Protein AF-A0A4U0YQA6-F1 (afdb_monomer)

pLDDT: mean 84.02, std 13.13, range [58.81, 96.88]

Organism: NCBI:txid402884

Structure (mmCIF, N/CA/C/O backbone):
data_AF-A0A4U0YQA6-F1
#
_entry.id   AF-A0A4U0YQA6-F1
#
loop_
_atom_site.group_PDB
_atom_site.id
_atom_site.type_symbol
_atom_site.label_atom_id
_atom_site.label_alt_id
_atom_site.label_comp_id
_atom_site.label_asym_id
_atom_site.label_entity_id
_atom_site.label_seq_id
_atom_site.pdbx_PDB_ins_code
_atom_site.Cartn_x
_atom_site.Cartn_y
_atom_site.Cartn_z
_atom_site.occupancy
_atom_site.B_iso_or_equiv
_atom_site.auth_seq_id
_atom_site.auth_comp_id
_atom_site.auth_asym_id
_atom_site.auth_atom_id
_atom_site.pdbx_PDB_model_num
ATOM 1 N N . MET A 1 1 ? 13.480 16.798 44.212 1.00 62.12 1 MET A N 1
ATOM 2 C CA . MET A 1 1 ? 12.836 15.563 43.714 1.00 62.12 1 MET A CA 1
ATOM 3 C C . MET A 1 1 ? 13.346 15.315 42.305 1.00 62.12 1 MET A C 1
ATOM 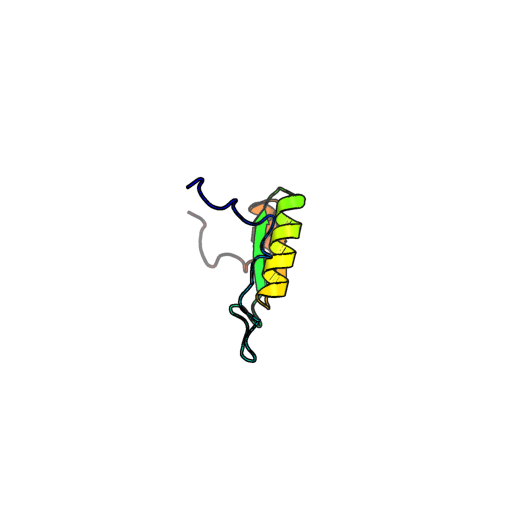5 O O . MET A 1 1 ? 13.256 16.248 41.514 1.00 62.12 1 MET A O 1
ATOM 9 N N . PRO A 1 2 ? 13.941 14.154 41.992 1.00 68.94 2 PRO A N 1
ATOM 10 C CA . PRO A 1 2 ? 14.254 13.820 40.605 1.00 68.94 2 PRO A CA 1
ATOM 11 C C . PRO A 1 2 ? 12.948 13.649 39.805 1.00 68.94 2 PRO A C 1
ATOM 13 O O . PRO A 1 2 ? 11.945 13.233 40.393 1.00 68.94 2 PRO A O 1
ATOM 16 N N . PRO A 1 3 ? 12.925 13.974 38.498 1.00 71.31 3 PRO A N 1
ATOM 17 C CA . PRO A 1 3 ? 11.794 13.628 37.645 1.00 71.31 3 PRO A CA 1
ATOM 18 C C . PRO A 1 3 ? 11.608 12.108 37.659 1.00 71.31 3 PRO A C 1
ATOM 20 O O . PRO A 1 3 ? 12.584 11.358 37.585 1.00 71.31 3 PRO A O 1
ATOM 23 N N . SER A 1 4 ? 10.362 11.652 37.791 1.00 73.69 4 SER A N 1
ATOM 24 C CA . SER A 1 4 ? 10.036 10.231 37.675 1.00 73.69 4 SER A CA 1
ATOM 25 C C . SER A 1 4 ? 10.562 9.689 36.336 1.00 73.69 4 SER A C 1
ATOM 27 O O . SER A 1 4 ? 10.402 10.365 35.316 1.00 73.69 4 SER A O 1
ATOM 29 N N . PRO A 1 5 ? 11.200 8.505 36.307 1.00 74.31 5 PRO A N 1
ATOM 30 C CA . PRO A 1 5 ? 11.677 7.914 35.064 1.00 74.31 5 PRO A CA 1
ATOM 31 C C . PRO A 1 5 ? 10.493 7.652 34.128 1.00 74.31 5 PRO A C 1
ATOM 33 O O . PRO A 1 5 ? 9.445 7.168 34.558 1.00 74.31 5 PRO A O 1
ATOM 36 N N . CYS A 1 6 ? 10.665 7.984 32.847 1.00 62.81 6 CYS A N 1
ATOM 37 C CA . CYS A 1 6 ? 9.721 7.603 31.802 1.00 62.81 6 CYS A CA 1
ATOM 38 C C . CYS A 1 6 ? 9.576 6.067 31.832 1.00 62.81 6 CYS A C 1
ATOM 40 O O . CYS A 1 6 ? 10.610 5.388 31.842 1.00 62.81 6 CYS A O 1
ATOM 42 N N . PRO A 1 7 ? 8.358 5.498 31.915 1.00 70.62 7 PRO A N 1
ATOM 43 C CA . PRO A 1 7 ? 8.202 4.051 31.962 1.00 70.62 7 PRO A CA 1
ATOM 44 C C . PRO A 1 7 ? 8.766 3.427 30.676 1.00 70.62 7 PRO A C 1
ATOM 46 O O . PRO A 1 7 ? 8.529 3.969 29.591 1.00 70.62 7 PRO A O 1
ATOM 49 N N . PRO A 1 8 ? 9.518 2.316 30.774 1.00 67.88 8 PRO A N 1
ATOM 50 C CA . PRO A 1 8 ? 9.970 1.595 29.595 1.00 67.88 8 PRO A CA 1
ATOM 51 C C . PRO A 1 8 ? 8.745 1.063 28.848 1.00 67.88 8 PRO A C 1
ATOM 53 O O . PRO A 1 8 ? 7.866 0.457 29.459 1.00 67.88 8 PRO A O 1
ATOM 56 N N . ASP A 1 9 ? 8.696 1.333 27.544 1.00 65.88 9 ASP A N 1
ATOM 57 C CA . ASP A 1 9 ? 7.810 0.692 26.573 1.00 65.88 9 ASP A CA 1
ATOM 58 C C . ASP A 1 9 ? 6.361 0.513 27.042 1.00 65.88 9 ASP A C 1
ATOM 60 O O . ASP A 1 9 ? 5.813 -0.591 27.020 1.00 65.88 9 ASP A O 1
ATOM 64 N N . SER A 1 10 ? 5.703 1.606 27.446 1.00 63.94 10 SER A N 1
ATOM 65 C CA . SER A 1 10 ? 4.240 1.593 27.517 1.00 63.94 10 SER A CA 1
ATOM 66 C C . SER A 1 10 ? 3.723 1.117 26.155 1.00 63.94 10 SER A C 1
ATOM 68 O O . SER A 1 10 ? 4.011 1.779 25.151 1.00 63.94 10 SER A O 1
ATOM 70 N N . PRO A 1 11 ? 3.005 -0.020 26.076 1.00 65.50 11 PRO A N 1
ATOM 71 C CA . PRO A 1 11 ? 2.513 -0.512 24.803 1.00 65.50 11 PRO A CA 1
ATOM 72 C C . PRO A 1 11 ? 1.673 0.597 24.188 1.00 65.50 11 PRO A C 1
ATOM 74 O O . PRO A 1 11 ? 0.811 1.166 24.863 1.00 65.50 11 PRO A O 1
ATOM 77 N N . ILE A 1 12 ? 1.945 0.928 22.924 1.00 66.88 12 ILE A N 1
ATOM 78 C CA . ILE A 1 12 ? 1.090 1.838 22.169 1.00 66.88 12 ILE A CA 1
ATOM 79 C C . ILE A 1 12 ? -0.316 1.245 22.250 1.00 66.88 12 ILE A C 1
ATOM 81 O O . ILE A 1 12 ? -0.600 0.211 21.641 1.00 66.88 12 ILE A O 1
ATOM 85 N N . GLN A 1 13 ? -1.183 1.871 23.048 1.00 61.91 13 GLN A N 1
ATOM 86 C CA . GLN A 1 13 ? -2.600 1.557 23.064 1.00 61.91 13 GLN A CA 1
ATOM 87 C C . GLN A 1 13 ? -3.151 2.033 21.728 1.00 61.91 13 GLN A C 1
ATOM 89 O O . GLN A 1 13 ? -3.560 3.180 21.563 1.00 61.91 13 GLN A O 1
ATOM 94 N N . LEU A 1 14 ? -3.105 1.141 20.743 1.00 61.31 14 LEU A N 1
ATOM 95 C CA . LEU A 1 14 ? -3.882 1.306 19.533 1.00 61.31 14 LEU A CA 1
ATOM 96 C C . LEU A 1 14 ? -5.347 1.372 19.977 1.00 61.31 14 LEU A C 1
ATOM 98 O O . LEU A 1 14 ? -5.760 0.522 20.777 1.00 61.31 14 LEU A O 1
ATOM 102 N N . PRO A 1 15 ? -6.120 2.378 19.527 1.00 59.34 15 PRO A N 1
ATOM 103 C CA . PRO A 1 15 ? -7.540 2.431 19.830 1.00 59.34 15 PRO A CA 1
ATOM 104 C C . PRO A 1 15 ? -8.127 1.060 19.510 1.00 59.34 15 PRO A C 1
ATOM 106 O O . PRO A 1 15 ? -7.891 0.525 18.423 1.00 59.34 15 PRO A O 1
ATOM 109 N N . ALA A 1 16 ? -8.816 0.459 20.487 1.00 61.16 16 ALA A N 1
ATOM 110 C CA . ALA A 1 16 ? -9.479 -0.818 20.280 1.00 61.16 16 ALA A CA 1
ATOM 111 C C . ALA A 1 16 ? -10.290 -0.678 18.996 1.00 61.16 16 ALA A C 1
ATOM 113 O O . ALA A 1 16 ? -11.089 0.257 18.905 1.00 61.16 16 ALA A O 1
ATOM 114 N N . ALA A 1 17 ? -10.023 -1.538 18.005 1.00 61.00 17 ALA A N 1
ATOM 115 C CA . ALA A 1 17 ? -10.793 -1.576 16.774 1.00 61.00 17 ALA A CA 1
ATOM 116 C C . ALA A 1 17 ? -12.258 -1.651 17.202 1.00 61.00 17 ALA A C 1
ATOM 118 O O . ALA A 1 17 ? -12.699 -2.662 17.755 1.00 61.00 17 ALA A O 1
ATOM 119 N N . GLY A 1 18 ? -12.947 -0.511 17.113 1.00 58.81 18 GLY A N 1
ATOM 120 C CA . GLY A 1 18 ? -14.280 -0.368 17.666 1.00 58.81 18 GLY A CA 1
ATOM 121 C C . GLY A 1 18 ? -15.153 -1.453 17.061 1.00 58.81 18 GLY A C 1
ATOM 122 O O . GLY A 1 18 ? -14.898 -1.905 15.946 1.00 58.81 18 GLY A O 1
ATOM 123 N N . ARG A 1 19 ? -16.203 -1.873 17.765 1.00 60.62 19 ARG A N 1
ATOM 124 C CA . ARG A 1 19 ? -17.200 -2.828 17.247 1.00 60.62 19 ARG A CA 1
ATOM 125 C C . ARG A 1 19 ? -18.036 -2.249 16.077 1.00 60.62 19 ARG A C 1
ATOM 127 O O . ARG A 1 19 ? -19.212 -2.564 15.950 1.00 60.62 19 ARG A O 1
ATOM 134 N N . GLY A 1 20 ? -17.452 -1.365 15.269 1.00 73.25 20 GLY A N 1
ATOM 135 C CA . GLY A 1 20 ? -18.008 -0.700 14.100 1.00 73.25 20 GLY A CA 1
ATOM 136 C C . GLY A 1 20 ? -17.079 -0.846 12.890 1.00 73.25 20 GLY A C 1
ATOM 137 O O . GLY A 1 20 ? -16.032 -1.487 12.954 1.00 73.25 20 GLY A O 1
ATOM 138 N N . ARG A 1 21 ? -17.488 -0.266 11.762 1.00 80.38 21 ARG A N 1
ATOM 139 C CA . ARG A 1 21 ? -16.758 -0.362 10.495 1.00 80.38 21 ARG A CA 1
ATOM 140 C C . ARG A 1 21 ? -15.354 0.244 10.623 1.00 80.38 21 ARG A C 1
ATO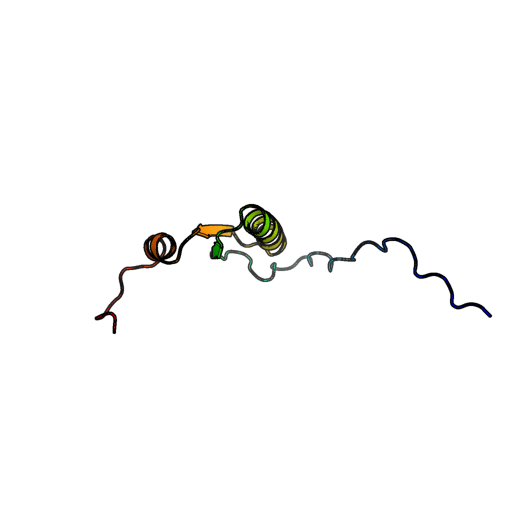M 142 O O . ARG A 1 21 ? -15.211 1.371 11.095 1.00 80.38 21 ARG A O 1
ATOM 149 N N . LEU A 1 22 ? -14.331 -0.507 10.207 1.00 87.19 22 LEU A N 1
ATOM 150 C CA . LEU A 1 22 ? -12.948 -0.026 10.199 1.00 87.19 22 LEU A CA 1
ATOM 151 C C . LEU A 1 22 ? -12.801 1.160 9.224 1.00 87.19 22 LEU A C 1
ATOM 153 O O . LEU A 1 22 ? -13.560 1.235 8.251 1.00 87.19 22 LEU A O 1
ATOM 157 N N . PRO A 1 23 ? -11.829 2.071 9.437 1.00 86.69 23 PRO A N 1
ATOM 158 C CA . PRO A 1 23 ? -11.716 3.317 8.673 1.00 86.69 23 PRO A CA 1
ATOM 159 C C . PRO A 1 23 ? -11.718 3.143 7.148 1.00 86.69 23 PRO A C 1
ATOM 161 O O . PRO A 1 23 ? -12.257 3.990 6.438 1.00 86.69 23 PRO A O 1
ATOM 164 N N . PHE A 1 24 ? -11.159 2.039 6.640 1.00 91.00 24 PHE A N 1
ATOM 165 C CA . PHE A 1 24 ? -11.058 1.753 5.205 1.00 91.00 24 PHE A CA 1
ATOM 166 C C . PHE A 1 24 ? -11.712 0.428 4.803 1.00 91.00 24 PHE A C 1
ATOM 168 O O . PHE A 1 24 ? -11.340 -0.172 3.792 1.00 91.00 24 PHE A O 1
ATOM 175 N N . ASP A 1 25 ? -12.684 -0.037 5.585 1.00 92.31 25 ASP A N 1
ATOM 176 C CA . ASP A 1 25 ? -13.331 -1.324 5.358 1.00 92.31 25 ASP A CA 1
ATOM 177 C C . A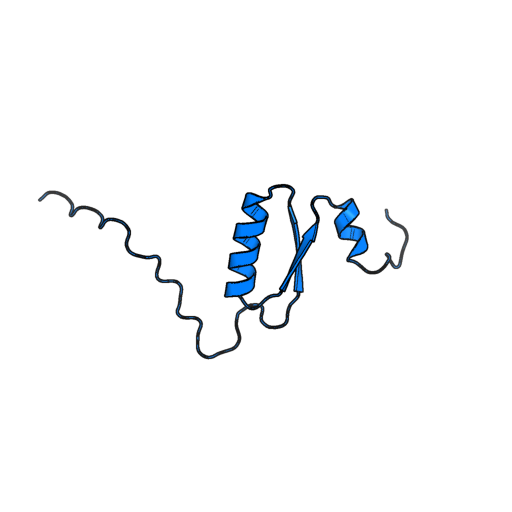SP A 1 25 ? -13.945 -1.440 3.952 1.00 92.31 25 ASP A C 1
ATOM 179 O O . ASP A 1 25 ? -14.665 -0.551 3.482 1.00 92.31 25 ASP A O 1
ATOM 183 N N . GLY A 1 26 ? -13.655 -2.547 3.271 1.00 90.06 26 GLY A N 1
ATOM 184 C CA . GLY A 1 26 ? -14.123 -2.827 1.911 1.00 90.06 26 GLY A CA 1
ATOM 185 C C . GLY A 1 26 ? -13.362 -2.106 0.790 1.00 90.06 26 GLY A C 1
ATOM 186 O O . GLY A 1 26 ? -13.645 -2.354 -0.383 1.00 90.06 26 GLY A O 1
ATOM 187 N N . LEU A 1 27 ? -12.378 -1.258 1.107 1.00 94.44 27 LEU A N 1
ATOM 188 C CA . LEU A 1 27 ? -11.572 -0.556 0.105 1.00 94.44 27 LEU A CA 1
ATOM 189 C C . LEU A 1 27 ? -10.352 -1.375 -0.348 1.00 94.44 27 LEU A C 1
ATOM 191 O O . LEU A 1 27 ? -9.864 -2.276 0.343 1.00 94.44 27 LEU A O 1
ATOM 195 N N . VAL A 1 28 ? -9.838 -1.035 -1.534 1.00 94.62 28 VAL A N 1
ATOM 196 C CA . VAL A 1 28 ? -8.565 -1.542 -2.066 1.00 94.62 28 VAL A CA 1
ATOM 197 C C . VAL A 1 28 ? -7.604 -0.366 -2.247 1.00 94.62 28 VAL A C 1
ATOM 199 O O . VAL A 1 28 ? -7.876 0.529 -3.041 1.00 94.62 28 VAL A O 1
ATOM 202 N N . LEU A 1 29 ? -6.479 -0.381 -1.534 1.00 93.94 29 LEU A N 1
ATOM 203 C CA . LEU A 1 29 ? -5.412 0.614 -1.625 1.00 93.94 29 LEU A CA 1
ATOM 204 C C . LEU A 1 29 ? -4.352 0.159 -2.638 1.00 93.94 29 LEU A C 1
ATOM 206 O O . LEU A 1 29 ? -3.795 -0.930 -2.502 1.00 93.94 29 LEU A O 1
ATOM 210 N N . LEU A 1 30 ? -4.054 0.992 -3.636 1.00 95.69 30 LEU A N 1
ATOM 211 C CA . LEU A 1 30 ? -2.876 0.842 -4.490 1.00 95.69 30 LEU A CA 1
ATOM 212 C C . LEU A 1 30 ? -1.751 1.714 -3.934 1.00 95.69 30 LEU A C 1
ATOM 214 O O . LEU A 1 30 ? -1.880 2.934 -3.903 1.00 95.69 30 LEU A O 1
ATOM 218 N N . CYS A 1 31 ? -0.656 1.092 -3.515 1.00 95.00 31 CYS A N 1
ATOM 219 C CA . CYS A 1 31 ? 0.534 1.790 -3.044 1.00 95.00 31 CYS A CA 1
ATOM 220 C C . CYS A 1 31 ? 1.676 1.635 -4.054 1.00 95.00 31 CYS A C 1
ATOM 222 O O . CYS A 1 31 ? 1.911 0.531 -4.554 1.00 95.00 31 CYS A O 1
ATOM 224 N N . VAL A 1 32 ? 2.374 2.737 -4.337 1.00 96.62 32 VAL A N 1
ATOM 225 C CA . VAL A 1 32 ? 3.588 2.757 -5.157 1.00 96.62 32 VAL A CA 1
ATOM 226 C C . VAL A 1 32 ? 4.773 3.036 -4.244 1.00 96.62 32 VAL A C 1
ATOM 228 O O . VAL A 1 32 ? 4.908 4.152 -3.762 1.00 96.62 32 VAL A O 1
ATOM 231 N N . GLU A 1 33 ? 5.577 2.010 -3.986 1.00 96.62 33 GLU A N 1
ATOM 232 C CA . GLU A 1 33 ? 6.702 2.036 -3.043 1.00 96.62 33 GLU A CA 1
ATOM 233 C C . GLU A 1 33 ? 7.761 1.005 -3.466 1.00 96.62 33 GLU A C 1
ATOM 235 O O . GLU A 1 33 ? 7.444 -0.169 -3.718 1.00 96.62 33 GLU A O 1
ATOM 240 N N . ASP A 1 34 ? 9.031 1.407 -3.512 1.00 95.94 34 ASP A N 1
ATOM 241 C CA . ASP A 1 34 ? 10.161 0.571 -3.943 1.00 95.94 34 ASP A CA 1
ATOM 242 C C . ASP A 1 34 ? 10.765 -0.253 -2.784 1.00 95.94 34 ASP A C 1
ATOM 244 O O . ASP A 1 34 ? 11.245 -1.377 -2.981 1.00 95.94 34 ASP A O 1
ATOM 248 N N . SER A 1 35 ? 10.615 0.209 -1.542 1.00 96.50 35 SER A N 1
ATOM 249 C CA . SER A 1 35 ? 11.103 -0.486 -0.350 1.00 96.50 35 SER A CA 1
ATOM 250 C C . SER A 1 35 ? 10.259 -1.711 0.019 1.00 96.50 35 SER A C 1
ATOM 252 O O . SER A 1 35 ? 9.063 -1.640 0.316 1.00 96.50 35 SER A O 1
ATOM 254 N N . ARG A 1 36 ? 10.907 -2.884 0.084 1.00 91.62 36 ARG A N 1
ATOM 255 C CA . ARG A 1 36 ? 10.275 -4.133 0.557 1.00 91.62 36 ARG A CA 1
ATOM 256 C C . ARG A 1 36 ? 9.849 -4.057 2.023 1.00 91.62 36 ARG A C 1
ATOM 258 O O . ARG A 1 36 ? 8.815 -4.618 2.368 1.00 91.62 36 ARG A O 1
ATOM 265 N N . PHE A 1 37 ? 10.624 -3.371 2.861 1.00 96.50 37 PHE A N 1
ATOM 266 C CA . PHE A 1 37 ? 10.308 -3.222 4.282 1.00 96.50 37 PHE A CA 1
ATOM 267 C C . PHE A 1 37 ? 9.127 -2.271 4.497 1.00 96.50 37 PHE A C 1
ATOM 269 O O . PHE A 1 37 ? 8.207 -2.610 5.241 1.00 96.50 37 PHE A O 1
ATOM 276 N N . ALA A 1 38 ? 9.102 -1.130 3.797 1.00 95.81 38 ALA A N 1
ATOM 277 C CA . ALA A 1 38 ? 7.979 -0.193 3.873 1.00 95.81 38 ALA A CA 1
ATOM 278 C C . ALA A 1 38 ? 6.668 -0.852 3.415 1.00 95.81 38 ALA A C 1
ATOM 280 O O . ALA A 1 38 ? 5.631 -0.692 4.056 1.00 95.81 38 ALA A O 1
ATOM 281 N N . ALA A 1 39 ? 6.724 -1.671 2.361 1.00 94.81 39 ALA A N 1
ATOM 282 C CA . ALA A 1 39 ? 5.568 -2.408 1.865 1.00 94.81 39 ALA A CA 1
ATOM 283 C C . ALA A 1 39 ? 4.943 -3.357 2.902 1.00 94.81 39 ALA A C 1
ATOM 285 O O . ALA A 1 39 ? 3.718 -3.445 2.982 1.00 94.81 39 ALA A O 1
ATOM 286 N N . GLU A 1 40 ? 5.753 -4.055 3.700 1.00 95.88 40 GLU A N 1
ATOM 287 C CA . GLU A 1 40 ? 5.236 -4.951 4.742 1.00 95.88 40 GLU A CA 1
ATOM 288 C C . GLU A 1 40 ? 4.620 -4.163 5.905 1.00 95.88 40 GLU A C 1
ATOM 290 O O . GLU A 1 40 ? 3.541 -4.521 6.385 1.00 95.88 40 GLU A O 1
ATOM 295 N N . ALA A 1 41 ? 5.227 -3.037 6.296 1.00 96.12 41 ALA A N 1
ATOM 296 C CA . ALA A 1 41 ? 4.635 -2.128 7.277 1.00 96.12 41 ALA A CA 1
ATOM 297 C C . ALA A 1 41 ? 3.271 -1.596 6.798 1.00 96.12 41 ALA A C 1
ATOM 299 O O . ALA A 1 41 ? 2.276 -1.671 7.523 1.00 96.12 41 ALA A O 1
ATOM 300 N N . LEU A 1 42 ? 3.186 -1.145 5.544 1.00 95.94 42 LEU A N 1
ATOM 301 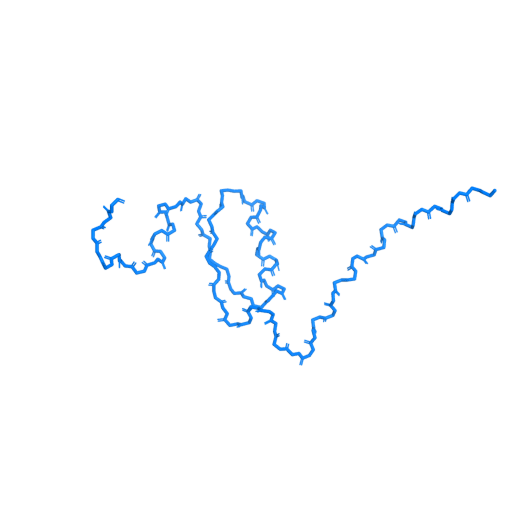C CA . LEU A 1 42 ? 1.934 -0.697 4.932 1.00 95.94 42 LEU A CA 1
ATOM 302 C C . LEU A 1 42 ? 0.896 -1.817 4.844 1.00 95.9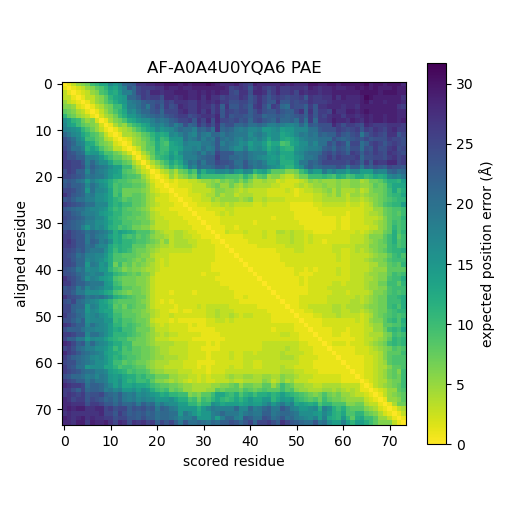4 42 LEU A C 1
ATOM 304 O O . LEU A 1 42 ? -0.284 -1.576 5.093 1.00 95.94 42 LEU A O 1
ATOM 308 N N . ARG A 1 43 ? 1.311 -3.052 4.551 1.00 94.50 43 ARG A N 1
ATOM 309 C CA . ARG A 1 43 ? 0.411 -4.210 4.519 1.00 94.50 43 ARG A CA 1
ATOM 310 C C . ARG A 1 43 ? -0.197 -4.500 5.891 1.00 94.50 43 ARG A C 1
ATOM 312 O O . ARG A 1 43 ? -1.395 -4.786 5.964 1.00 94.50 43 ARG A O 1
ATOM 319 N N . LEU A 1 44 ? 0.587 -4.395 6.964 1.00 94.62 44 LEU A N 1
ATOM 320 C CA . LEU A 1 44 ? 0.085 -4.524 8.336 1.00 94.62 44 LEU A CA 1
ATOM 321 C C . LEU A 1 44 ? -0.915 -3.408 8.673 1.00 94.62 44 LEU A C 1
ATOM 323 O O . LEU A 1 44 ? -2.010 -3.702 9.156 1.00 94.62 44 LEU A O 1
ATO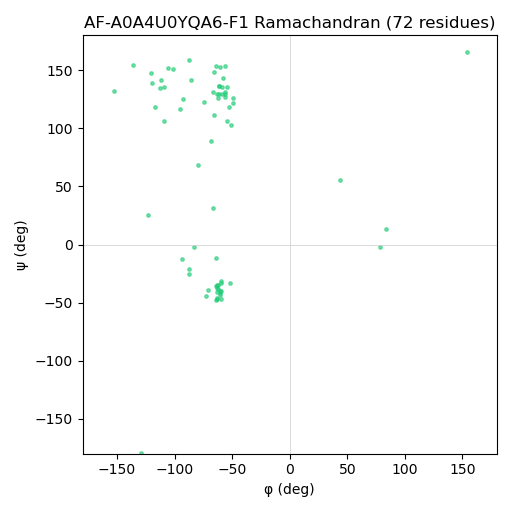M 327 N N . LEU A 1 45 ? -0.589 -2.155 8.340 1.00 93.12 45 LEU A N 1
ATOM 328 C CA . LEU A 1 45 ? -1.477 -1.001 8.542 1.00 93.12 45 LEU A CA 1
ATOM 329 C C . LEU A 1 45 ? -2.795 -1.133 7.765 1.00 93.12 45 LEU A C 1
ATOM 331 O O . LEU A 1 45 ? -3.866 -0.854 8.309 1.00 93.12 45 LEU A O 1
ATOM 335 N N . CYS A 1 46 ? -2.734 -1.609 6.519 1.00 94.31 46 CYS A N 1
ATOM 336 C CA . CYS A 1 46 ? -3.909 -1.829 5.679 1.00 94.31 46 CYS A CA 1
ATOM 337 C C . CYS A 1 46 ? -4.830 -2.895 6.276 1.00 94.31 46 CYS A C 1
ATOM 339 O O . CYS A 1 46 ? -6.030 -2.667 6.420 1.00 94.31 46 CYS A O 1
ATOM 341 N N . ARG A 1 47 ? -4.263 -4.034 6.701 1.00 92.25 47 ARG A N 1
ATOM 342 C CA . ARG A 1 47 ? -5.024 -5.102 7.364 1.00 92.25 47 ARG A CA 1
ATOM 343 C C . ARG A 1 47 ? -5.677 -4.602 8.651 1.00 92.25 47 ARG A C 1
ATOM 345 O O . ARG A 1 47 ? -6.843 -4.906 8.880 1.00 92.25 47 ARG A O 1
ATOM 352 N N . HIS A 1 48 ? -4.952 -3.834 9.464 1.00 89.81 48 HIS A N 1
ATOM 353 C CA . HIS A 1 48 ? -5.491 -3.253 10.695 1.00 89.81 48 HIS A CA 1
ATOM 354 C C . HIS A 1 48 ? -6.642 -2.272 10.416 1.00 89.81 48 HIS A C 1
ATOM 356 O O . HIS A 1 48 ? -7.639 -2.262 11.130 1.00 89.81 48 HIS A O 1
ATOM 362 N N . SER A 1 49 ? -6.536 -1.499 9.333 1.00 91.50 49 SER A N 1
ATOM 363 C CA . SER A 1 49 ? -7.550 -0.522 8.912 1.00 91.50 49 SER A CA 1
ATOM 364 C C . SER A 1 49 ? -8.708 -1.118 8.098 1.00 91.50 49 SER A C 1
ATOM 366 O O . SER A 1 49 ? -9.625 -0.386 7.724 1.00 91.50 49 SER A O 1
ATOM 368 N N . GLY A 1 50 ? -8.676 -2.423 7.802 1.00 93.44 50 GLY A N 1
ATOM 369 C CA . GLY A 1 50 ? -9.731 -3.131 7.071 1.00 93.44 50 GLY A CA 1
ATOM 370 C C . GLY A 1 50 ? -9.663 -3.038 5.543 1.00 93.44 50 GLY A C 1
ATOM 371 O O . GLY A 1 50 ? -10.630 -3.399 4.877 1.00 93.44 50 GLY A O 1
ATOM 372 N N . CYS A 1 51 ? -8.550 -2.586 4.959 1.00 95.38 51 CYS A N 1
ATOM 373 C CA . CYS A 1 51 ? -8.408 -2.497 3.504 1.00 95.38 51 CYS A CA 1
ATOM 374 C C . CYS A 1 51 ? -7.493 -3.580 2.918 1.00 95.38 51 CYS A C 1
ATOM 376 O O . CYS A 1 51 ? -6.559 -4.085 3.548 1.00 95.38 51 CYS A O 1
ATOM 378 N N . ARG A 1 52 ? -7.756 -3.937 1.657 1.00 94.38 52 ARG A N 1
ATOM 379 C CA . ARG A 1 52 ? -6.863 -4.786 0.855 1.00 94.38 52 ARG A CA 1
ATOM 380 C C . ARG A 1 52 ? -5.802 -3.915 0.196 1.00 94.38 52 ARG A C 1
ATOM 382 O O . ARG A 1 52 ? -6.116 -2.838 -0.289 1.00 94.38 52 ARG A O 1
ATOM 389 N N . MET A 1 53 ? -4.570 -4.400 0.111 1.00 95.00 53 MET A N 1
ATOM 390 C CA . MET A 1 53 ? -3.463 -3.659 -0.498 1.00 95.00 53 MET A CA 1
ATOM 391 C C . MET A 1 53 ? -2.997 -4.330 -1.794 1.00 95.00 53 MET A C 1
ATOM 393 O O . MET A 1 53 ? -2.775 -5.542 -1.826 1.00 95.00 53 MET A O 1
ATOM 397 N N . ARG A 1 54 ? -2.797 -3.527 -2.841 1.00 94.94 54 ARG A N 1
ATOM 398 C CA . ARG A 1 54 ? -2.039 -3.852 -4.058 1.00 94.94 54 ARG A CA 1
ATOM 399 C C . ARG A 1 54 ? -0.777 -2.993 -4.064 1.00 94.94 54 ARG A C 1
ATOM 401 O O . ARG A 1 54 ? -0.825 -1.832 -3.662 1.00 94.94 54 ARG A O 1
ATOM 408 N N . ARG A 1 55 ? 0.344 -3.556 -4.510 1.00 94.94 55 ARG A N 1
ATOM 409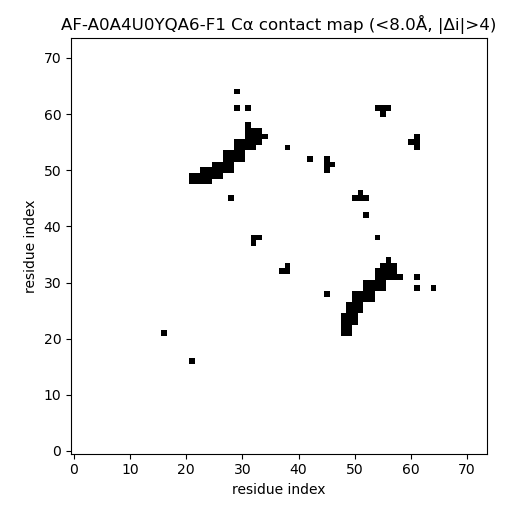 C CA . ARG A 1 55 ? 1.630 -2.857 -4.558 1.00 94.94 55 ARG A CA 1
ATOM 410 C C . ARG A 1 55 ? 2.143 -2.778 -5.988 1.00 94.94 55 ARG A C 1
ATOM 412 O O . ARG A 1 55 ? 2.105 -3.776 -6.701 1.00 94.94 55 ARG A O 1
ATOM 419 N N . ALA A 1 56 ? 2.688 -1.621 -6.332 1.00 96.88 56 ALA A N 1
ATOM 420 C CA . ALA A 1 56 ? 3.612 -1.431 -7.435 1.00 96.88 56 ALA A CA 1
ATOM 421 C C . ALA A 1 56 ? 4.937 -0.874 -6.890 1.00 96.88 56 ALA A C 1
ATOM 423 O O . ALA A 1 56 ? 4.952 -0.157 -5.895 1.00 96.88 56 ALA A O 1
ATOM 424 N N . ASP A 1 57 ? 6.045 -1.224 -7.523 1.00 96.06 57 ASP A N 1
ATOM 425 C CA . ASP A 1 57 ? 7.376 -0.672 -7.246 1.00 96.06 57 ASP A CA 1
ATOM 426 C C . ASP A 1 57 ? 7.661 0.600 -8.058 1.00 96.06 57 ASP A C 1
ATOM 428 O O . ASP A 1 57 ? 8.500 1.411 -7.686 1.00 96.06 57 ASP A O 1
ATOM 432 N N . THR A 1 58 ? 6.931 0.797 -9.156 1.00 95.81 58 THR A N 1
ATOM 433 C CA . THR A 1 58 ? 7.083 1.928 -10.069 1.00 95.81 58 THR A CA 1
ATOM 434 C C . THR A 1 58 ? 5.731 2.510 -10.469 1.00 95.81 58 THR A C 1
ATOM 436 O O . THR A 1 58 ? 4.712 1.815 -10.530 1.00 95.81 58 THR A O 1
ATOM 439 N N . LEU A 1 59 ? 5.721 3.796 -10.834 1.00 94.62 59 LEU A N 1
ATOM 440 C CA . LEU A 1 59 ? 4.532 4.443 -11.403 1.00 94.62 59 LEU A CA 1
ATOM 441 C C . LEU A 1 59 ? 4.077 3.763 -12.701 1.00 94.62 59 LEU A C 1
ATOM 443 O O . LEU A 1 59 ? 2.881 3.685 -12.973 1.00 94.62 59 LEU A O 1
ATOM 447 N N . GLN A 1 60 ? 5.016 3.242 -13.496 1.00 94.44 60 GLN A N 1
ATOM 448 C CA . GLN A 1 60 ? 4.694 2.505 -14.714 1.00 94.44 60 GLN A CA 1
ATOM 449 C C . GLN A 1 60 ? 3.922 1.216 -14.404 1.00 94.44 60 GLN A C 1
ATOM 451 O O . GLN A 1 60 ? 2.874 0.989 -15.005 1.00 94.44 60 GLN A O 1
ATOM 456 N N . ALA A 1 61 ? 4.378 0.410 -13.441 1.00 95.12 61 ALA A N 1
ATOM 457 C CA . ALA A 1 61 ? 3.655 -0.787 -13.008 1.0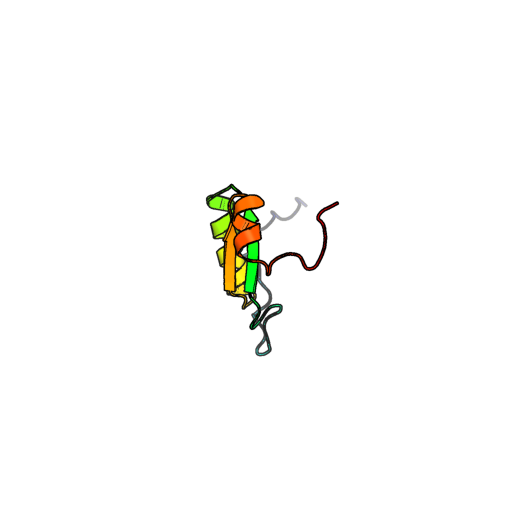0 95.12 61 ALA A CA 1
ATOM 458 C C . ALA A 1 61 ? 2.287 -0.443 -12.383 1.00 95.12 61 ALA A C 1
ATOM 460 O O . ALA A 1 61 ? 1.297 -1.151 -12.594 1.00 95.12 61 ALA A O 1
ATOM 461 N N . ALA A 1 62 ? 2.196 0.685 -11.671 1.00 95.31 62 ALA A N 1
ATOM 462 C CA . ALA A 1 62 ? 0.945 1.168 -11.093 1.00 95.31 62 ALA A CA 1
ATOM 463 C C . ALA A 1 62 ? -0.114 1.497 -12.158 1.00 95.31 62 ALA A C 1
ATOM 465 O O . ALA A 1 62 ? -1.294 1.236 -11.942 1.00 95.31 62 ALA A O 1
ATOM 466 N N . ARG A 1 63 ? 0.279 1.998 -13.337 1.00 92.75 63 ARG A N 1
ATOM 467 C CA . ARG A 1 63 ? -0.666 2.323 -14.425 1.00 92.75 63 ARG A CA 1
ATOM 468 C C . ARG A 1 63 ? -1.479 1.120 -14.900 1.00 92.75 63 ARG A C 1
ATOM 470 O O . ARG A 1 63 ? -2.643 1.295 -15.230 1.00 92.75 63 ARG A O 1
ATOM 477 N N . ALA A 1 64 ? -0.928 -0.095 -14.849 1.00 91.12 64 ALA A N 1
ATOM 478 C CA . ALA A 1 64 ? -1.668 -1.317 -15.185 1.00 91.12 64 ALA A CA 1
ATOM 479 C C . ALA A 1 64 ? -2.844 -1.610 -14.227 1.00 91.12 64 ALA A C 1
ATOM 481 O O . ALA A 1 64 ? -3.663 -2.489 -14.484 1.00 91.12 64 ALA A O 1
ATOM 482 N N . HIS A 1 65 ? -2.917 -0.904 -13.095 1.00 90.00 65 HIS A N 1
ATOM 483 C CA . HIS A 1 65 ? -3.971 -1.052 -12.097 1.00 90.00 65 HIS A CA 1
ATOM 484 C C . HIS A 1 65 ? -5.127 -0.064 -12.295 1.00 90.00 65 HIS A C 1
ATOM 486 O O . HIS A 1 65 ? -6.166 -0.242 -11.657 1.00 90.00 65 HIS A O 1
ATOM 492 N N . ALA A 1 66 ? -4.944 0.954 -13.139 1.00 85.00 66 ALA A N 1
ATOM 493 C CA . ALA A 1 66 ? -5.945 1.957 -13.462 1.00 85.00 66 ALA A CA 1
ATOM 494 C C . ALA A 1 66 ? -6.590 1.654 -14.827 1.00 85.00 66 ALA A C 1
ATOM 496 O O . ALA A 1 66 ? -5.941 1.070 -15.698 1.00 85.00 66 ALA A O 1
ATOM 497 N N . PRO A 1 67 ? -7.858 2.046 -15.040 1.00 82.69 67 PRO A N 1
ATOM 498 C CA . PRO A 1 67 ? -8.440 2.036 -16.375 1.00 82.69 67 PRO A CA 1
ATOM 499 C C . PRO A 1 67 ? -7.643 2.960 -17.317 1.00 82.69 67 PRO A C 1
ATOM 501 O O . PRO A 1 67 ? -7.027 3.928 -16.856 1.00 82.69 67 PRO A O 1
ATOM 504 N N . PRO A 1 68 ? -7.641 2.675 -18.631 1.00 79.62 68 PRO A N 1
ATOM 505 C CA . PRO A 1 68 ? -6.944 3.505 -19.604 1.00 79.62 68 PRO A CA 1
ATOM 506 C C . PRO A 1 68 ? -7.457 4.954 -19.551 1.00 79.62 68 PRO A C 1
ATOM 508 O O . PRO A 1 68 ? -8.653 5.171 -19.336 1.00 79.62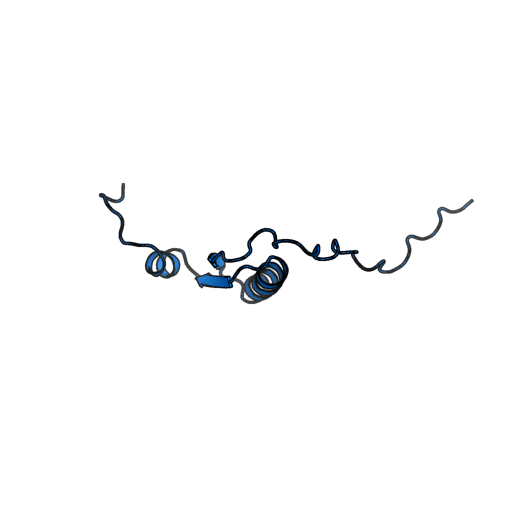 68 PRO A O 1
ATOM 511 N N . PRO A 1 69 ? -6.576 5.954 -19.737 1.00 79.19 69 PRO A N 1
ATOM 512 C CA . PRO A 1 69 ? -6.973 7.352 -19.676 1.00 79.19 69 PRO A CA 1
ATOM 513 C C . PRO A 1 69 ? -7.994 7.662 -20.775 1.00 79.19 69 PRO A C 1
ATOM 515 O O . PRO A 1 69 ? -7.750 7.442 -21.960 1.00 79.19 69 PRO A O 1
ATOM 518 N N . THR A 1 70 ? -9.140 8.215 -20.387 1.00 80.88 70 THR A N 1
ATOM 519 C CA . THR A 1 70 ? -10.131 8.785 -21.308 1.00 80.88 70 THR A CA 1
ATOM 520 C C . THR A 1 70 ? -9.686 10.187 -21.725 1.00 80.88 70 THR A C 1
ATOM 522 O O . THR A 1 70 ? -10.262 11.184 -21.300 1.00 80.88 70 THR A O 1
ATOM 525 N N . GLY A 1 71 ? -8.601 10.282 -22.494 1.00 80.12 71 GLY A N 1
ATOM 526 C CA . GLY A 1 71 ? -8.092 11.549 -23.024 1.00 80.12 71 GLY A CA 1
ATOM 527 C C . GLY A 1 71 ? -6.588 11.538 -23.310 1.00 80.12 71 GLY A C 1
ATOM 528 O O . GLY A 1 71 ? -5.881 10.633 -22.862 1.00 80.12 71 GLY A O 1
ATOM 529 N N . PRO A 1 72 ? -6.079 12.532 -24.061 1.00 72.62 72 PRO A N 1
ATOM 530 C CA . PRO A 1 72 ? -4.650 12.649 -24.319 1.00 72.62 72 PRO A CA 1
ATOM 531 C C . PRO A 1 72 ? -3.893 12.963 -23.019 1.00 72.62 72 PRO A C 1
ATOM 533 O O . PRO A 1 72 ? -4.262 13.882 -22.287 1.00 72.62 72 PRO A O 1
ATOM 536 N N . MET A 1 73 ? -2.819 12.214 -22.744 1.00 64.06 73 MET A N 1
ATOM 537 C CA . MET A 1 73 ? -1.842 12.572 -21.710 1.00 64.06 73 MET A CA 1
ATOM 538 C C . MET A 1 73 ? -1.138 13.861 -22.148 1.00 64.06 73 MET A C 1
ATOM 540 O O . MET A 1 73 ? -0.422 13.856 -23.148 1.00 64.06 73 MET A O 1
ATOM 544 N N . ARG A 1 74 ? -1.401 14.957 -21.433 1.00 68.31 74 ARG A N 1
ATOM 545 C CA . ARG A 1 74 ? -0.615 16.191 -21.516 1.00 68.31 74 ARG A CA 1
ATOM 546 C C . ARG A 1 74 ? 0.648 16.082 -20.677 1.00 68.31 74 ARG A C 1
ATOM 548 O O . ARG A 1 74 ? 0.584 15.405 -19.626 1.00 68.31 74 ARG A O 1
#

Mean predicted aligned error: 10.79 Å

Solvent-accessible surface area (backbone atoms only — not comparable to full-atom values): 4896 Å² total; per-residue (Å²): 132,81,81,80,77,80,73,80,80,71,72,82,79,66,76,72,83,59,102,59,86,45,90,39,51,87,40,76,47,79,45,75,52,71,50,72,68,59,51,52,54,50,49,52,53,29,55,73,32,40,24,46,77,46,80,22,64,38,74,71,61,42,52,77,77,48,80,82,75,95,61,85,88,126

Foldseek 3Di:
DDPDDDDPCPDPCDPDQPPDQFQQAPAEDEDADQDPVVVVVVCVVCVNRRYHYDYDPDPVRSVVVDDDDPDDDD

Radius of gyration: 19.29 Å; Cα contacts (8 Å, |Δi|>4): 63; chains: 1; bounding box: 32×21×68 Å

Secondary structure (DSSP, 8-state):
-PPPPPPTT----PPP--SS--TTTT-EEEEE---HHHHHHHHHHHHHHT-EEEEESSHHHHHTTSPPPSS---

Nearest PDB structures (foldseek):
  6qrl-assembly2_B  TM=8.860E-01  e=3.991E-01  Caulobacter vibrioides CB15
  3eod-assembly1_A  TM=8.746E-01  e=6.858E-01  Escherichia coli K-12
  6qrj-assembly1_A-2  TM=8.291E-01  e=5.990E-01  Caulobacter vibrioides CB15
  2cou-assembly1_A  TM=7.402E-01  e=5.990E-01  Mus musculus
  7p8c-assembly1_A  TM=9.191E-01  e=2.026E+00  Arabidopsis thaliana

Sequence (74 aa):
MPPSPCPPDSPIQLPAAGRGRLPFDGLVLLCVEDSRFAAEALRLLCRHSGCRMRRADTLQAARAHAPPPTGPMR